Protein AF-A0A5N6RY07-F1 (afdb_monomer_lite)

InterPro domains:
  IPR053842 Mobilization protein NikA-like [PF21983] (2-53)

Foldseek 3Di:
DDDDDDDPVRVVVLCVVCVVVVHDSVVVVVVVVVVPPPPPCVVVVVVQVVQQVVCVVVVHDRPPPPCNCVVPPPDPPLSVVQVVCVVVVHHRDDD

Sequence (95 aa):
MFRVRFSDEEWTTLQEQANAAGMTMSALIRDHLGRVSIRNRKDERQRLIRLNRINTRYGLANPTDPDRARTVSSPGHELKRIAEALRQGQEPPET

Radius of gyration: 26.15 Å; chains: 1; bounding box: 48×26×71 Å

Organism: NCBI:txid2172043

Secondary structure (DSSP, 8-state):
-------HHHHHHHHHHHHHTTS-HHHHHHHHHHH------HHHHHHHHHHHHHHHHTTPPPTT-TTHHHHS-PPPHHHHHHHHHHHTTPPPPP-

pLDDT: mean 74.13, std 10.6, range [49.84, 89.31]

Structure (mmCIF, N/CA/C/O backbone):
data_AF-A0A5N6RY07-F1
#
_entry.id   AF-A0A5N6RY07-F1
#
loop_
_atom_site.group_PDB
_atom_site.id
_atom_site.type_symbol
_atom_site.label_atom_id
_atom_site.label_alt_id
_atom_site.label_comp_id
_atom_site.label_asym_id
_atom_site.label_entity_id
_atom_site.label_seq_id
_atom_site.pdbx_PDB_ins_code
_atom_site.Cartn_x
_atom_site.Cartn_y
_atom_site.Cartn_z
_atom_site.occupancy
_atom_site.B_iso_or_equiv
_atom_site.auth_seq_id
_atom_site.auth_comp_id
_atom_site.auth_asym_id
_atom_site.auth_atom_id
_atom_site.pdbx_PDB_model_num
ATOM 1 N N . MET A 1 1 ? -4.491 -13.424 23.899 1.00 55.25 1 MET A N 1
ATOM 2 C CA . MET A 1 1 ? -5.063 -12.183 24.467 1.00 55.25 1 MET A CA 1
ATOM 3 C C . MET A 1 1 ? -4.237 -11.010 23.949 1.00 55.25 1 MET A C 1
ATOM 5 O O . MET A 1 1 ? -3.060 -10.947 24.271 1.00 55.25 1 MET A O 1
ATOM 9 N N . PHE A 1 2 ? -4.790 -10.164 23.075 1.00 66.06 2 PHE A N 1
ATOM 10 C CA . PHE A 1 2 ? -4.080 -9.012 22.499 1.00 66.06 2 PHE A CA 1
ATOM 11 C C . PHE A 1 2 ? -4.354 -7.783 23.377 1.00 66.06 2 PHE A C 1
ATOM 13 O O . PHE A 1 2 ? -5.516 -7.489 23.653 1.00 66.06 2 PHE A O 1
ATOM 20 N N . ARG A 1 3 ? -3.310 -7.114 23.878 1.00 74.38 3 ARG A N 1
ATOM 21 C CA . ARG A 1 3 ? -3.426 -5.893 24.693 1.00 74.38 3 ARG A CA 1
ATOM 22 C C . ARG A 1 3 ? -2.975 -4.708 23.850 1.00 74.38 3 ARG A C 1
ATOM 24 O O . ARG A 1 3 ? -1.838 -4.697 23.393 1.00 74.38 3 ARG A O 1
ATOM 31 N N . VAL A 1 4 ? -3.858 -3.733 23.670 1.00 76.00 4 VAL A N 1
ATOM 32 C CA . VAL A 1 4 ? -3.571 -2.483 22.958 1.00 76.00 4 VAL A CA 1
ATOM 33 C C . VAL A 1 4 ? -3.574 -1.350 23.974 1.00 76.00 4 VAL A C 1
ATOM 35 O O . VAL A 1 4 ? -4.387 -1.356 24.897 1.00 76.00 4 VAL A O 1
ATOM 38 N N . ARG A 1 5 ? -2.627 -0.424 23.836 1.00 80.38 5 ARG A N 1
ATOM 39 C CA . ARG A 1 5 ? -2.587 0.821 24.603 1.00 80.38 5 ARG A CA 1
ATOM 40 C C . ARG A 1 5 ? -3.077 1.933 23.688 1.00 80.38 5 ARG A C 1
ATOM 42 O O . ARG A 1 5 ? -2.589 2.024 22.568 1.00 80.38 5 ARG A O 1
ATOM 49 N N . PHE A 1 6 ? -4.014 2.724 24.182 1.00 76.19 6 PHE A N 1
ATOM 50 C CA . PHE A 1 6 ? -4.549 3.901 23.509 1.00 76.19 6 PHE A CA 1
ATOM 51 C C . PHE A 1 6 ? -4.228 5.122 24.365 1.00 76.19 6 PHE A C 1
ATOM 53 O O . PHE A 1 6 ? -4.118 4.987 25.589 1.00 76.19 6 PHE A O 1
ATOM 60 N N . SER A 1 7 ? -4.064 6.285 23.739 1.00 86.38 7 SER A N 1
ATOM 61 C CA . SER A 1 7 ? -4.169 7.549 24.470 1.00 86.38 7 SER A CA 1
ATOM 62 C C . SER A 1 7 ? -5.629 7.806 24.871 1.00 86.38 7 SER A C 1
ATOM 64 O O . SER A 1 7 ? -6.550 7.208 24.307 1.00 86.38 7 SER A O 1
ATOM 66 N N . ASP A 1 8 ? -5.856 8.700 25.833 1.00 83.88 8 ASP A N 1
ATOM 67 C CA . ASP A 1 8 ? -7.216 9.038 26.271 1.00 83.88 8 ASP A CA 1
ATOM 68 C C . ASP A 1 8 ? -8.051 9.659 25.129 1.00 83.88 8 ASP A C 1
ATOM 70 O O . ASP A 1 8 ? -9.247 9.398 25.025 1.00 83.88 8 ASP A O 1
ATOM 74 N N . GLU A 1 9 ? -7.415 10.406 24.220 1.00 84.44 9 GLU A N 1
ATOM 75 C CA . GLU A 1 9 ? -8.051 11.011 23.037 1.00 84.44 9 GLU A CA 1
ATOM 76 C C . GLU A 1 9 ? -8.417 9.978 21.956 1.00 84.44 9 GLU A C 1
ATOM 78 O O . GLU A 1 9 ? -9.481 10.038 21.334 1.00 84.44 9 GLU A O 1
ATOM 83 N N . GLU A 1 10 ? -7.547 8.993 21.725 1.00 79.94 10 GLU A N 1
ATOM 84 C CA . GLU A 1 10 ? -7.843 7.884 20.813 1.00 79.94 10 GLU A CA 1
ATOM 85 C C . GLU A 1 10 ? -8.973 7.015 21.371 1.00 79.94 10 GLU A C 1
ATOM 87 O O . GLU A 1 10 ? -9.835 6.545 20.625 1.00 79.94 10 GLU A O 1
ATOM 92 N N . TRP A 1 11 ? -8.998 6.833 22.693 1.00 83.19 11 TRP A N 1
ATOM 93 C CA . TRP A 1 11 ? -10.032 6.071 23.377 1.00 83.19 11 TRP A CA 1
ATOM 94 C C . TRP A 1 11 ? -11.419 6.703 23.226 1.00 83.19 11 TRP A C 1
ATOM 96 O O . TRP A 1 11 ? -12.371 5.994 22.889 1.00 83.19 11 TRP A O 1
ATOM 106 N N . THR A 1 12 ? -11.550 8.019 23.425 1.00 86.75 12 THR A N 1
ATOM 107 C CA . THR A 1 12 ? -12.836 8.721 23.266 1.00 86.75 12 THR A CA 1
ATOM 108 C C . THR A 1 12 ? -13.330 8.661 21.825 1.00 86.75 12 THR A C 1
ATOM 110 O O . THR A 1 12 ? -14.479 8.289 21.587 1.00 86.75 12 THR A O 1
ATOM 113 N N . THR A 1 13 ? -12.443 8.906 20.861 1.00 85.69 13 THR A N 1
ATOM 114 C CA . THR A 1 13 ? -12.774 8.874 19.429 1.00 85.69 13 THR A CA 1
ATOM 115 C C . THR A 1 13 ? -13.270 7.490 18.995 1.00 85.69 13 THR A C 1
ATOM 117 O O . THR A 1 13 ? -14.281 7.360 18.302 1.00 85.69 13 THR A O 1
ATOM 120 N N . LEU A 1 14 ? -12.595 6.422 19.433 1.00 83.19 14 LEU A N 1
ATOM 121 C CA . LEU A 1 14 ? -13.007 5.050 19.130 1.00 83.19 14 LEU A CA 1
ATOM 122 C C . LEU A 1 14 ? -14.318 4.671 19.836 1.00 83.19 14 LEU A C 1
ATOM 124 O O . LEU A 1 14 ? -15.112 3.905 19.286 1.00 83.19 14 LEU A O 1
ATOM 128 N N . GLN A 1 15 ? -14.576 5.218 21.028 1.00 85.94 15 GLN A N 1
ATOM 129 C CA . GLN A 1 15 ? -15.804 4.958 21.783 1.00 85.94 15 GLN A CA 1
ATOM 130 C C . GLN A 1 15 ? -17.014 5.583 21.096 1.00 85.94 15 GLN A C 1
ATOM 132 O O . GLN A 1 15 ? -18.057 4.939 20.987 1.00 85.94 15 GLN A O 1
ATOM 137 N N . GLU A 1 16 ? -16.869 6.803 20.588 1.00 89.31 16 GLU A N 1
ATOM 138 C CA . GLU A 1 16 ? -17.895 7.469 19.789 1.00 89.31 16 GLU A CA 1
ATOM 139 C C . GLU A 1 16 ? -18.192 6.696 18.502 1.00 89.31 16 GLU A C 1
ATOM 141 O O . GLU A 1 16 ? -19.356 6.440 18.194 1.00 89.31 16 GLU A O 1
ATOM 146 N N . GLN A 1 17 ? -17.156 6.236 17.795 1.00 86.19 17 GLN A N 1
ATOM 147 C CA . GLN A 1 17 ? -17.312 5.416 16.589 1.00 86.19 17 GLN A CA 1
ATOM 148 C C . GLN A 1 17 ? -17.998 4.073 16.875 1.00 86.19 17 GLN A C 1
ATOM 150 O O . GLN A 1 17 ? -18.850 3.634 16.100 1.00 86.19 17 GLN A O 1
ATOM 155 N N . ALA A 1 18 ? -17.664 3.428 17.995 1.00 86.88 18 ALA A N 1
ATOM 156 C CA . ALA A 1 18 ? -18.289 2.177 18.413 1.00 86.88 18 ALA A CA 1
ATOM 157 C C . ALA A 1 18 ? -19.776 2.379 18.746 1.00 86.88 18 ALA A C 1
ATOM 159 O O . ALA A 1 18 ? -20.622 1.612 18.281 1.00 86.88 18 ALA A O 1
ATOM 160 N N . ASN A 1 19 ? -20.098 3.454 19.472 1.00 87.25 19 ASN A N 1
ATOM 161 C CA . ASN A 1 19 ? -21.471 3.822 19.812 1.00 87.25 19 ASN A CA 1
ATOM 162 C C . ASN A 1 19 ? -22.292 4.167 18.560 1.00 87.25 19 ASN A C 1
ATOM 164 O O . ASN A 1 19 ? -23.416 3.690 18.423 1.00 87.25 19 ASN A O 1
ATOM 168 N N . ALA A 1 20 ? -21.721 4.928 17.621 1.00 87.50 20 ALA A N 1
ATOM 169 C CA . ALA A 1 20 ? -22.362 5.269 16.351 1.00 87.50 20 ALA A CA 1
ATOM 170 C C . ALA A 1 20 ? -22.646 4.031 15.483 1.00 87.50 20 ALA A C 1
ATOM 172 O O . ALA A 1 20 ? -23.661 3.974 14.792 1.00 87.50 20 ALA A O 1
ATOM 173 N N . ALA A 1 21 ? -21.775 3.021 15.544 1.00 83.38 21 ALA A N 1
ATOM 174 C CA . ALA A 1 21 ? -21.959 1.746 14.856 1.00 83.38 21 ALA A CA 1
ATOM 175 C C . ALA A 1 21 ? -22.868 0.754 15.613 1.00 83.38 21 ALA A C 1
ATOM 177 O O . ALA A 1 21 ? -23.158 -0.319 15.086 1.00 83.38 21 ALA A O 1
ATOM 178 N N . GLY A 1 22 ? -23.300 1.067 16.844 1.00 89.19 22 GLY A N 1
ATOM 179 C CA . GLY A 1 22 ? -24.073 0.154 17.697 1.00 89.19 22 GLY A CA 1
ATOM 180 C C . GLY A 1 22 ? -23.297 -1.102 18.117 1.00 89.19 22 GLY A C 1
ATOM 181 O O . GLY A 1 22 ? -23.891 -2.139 18.409 1.00 89.19 22 GLY A O 1
ATOM 182 N N . MET A 1 23 ? -21.964 -1.037 18.111 1.00 87.19 23 MET A N 1
ATOM 183 C CA . MET A 1 23 ? -21.078 -2.167 18.378 1.00 87.19 23 MET A CA 1
ATOM 184 C C . MET A 1 23 ? -20.260 -1.942 19.646 1.00 87.19 23 MET A C 1
ATOM 186 O O . MET A 1 23 ? -19.989 -0.819 20.057 1.00 87.19 23 MET A O 1
ATOM 190 N N . THR A 1 24 ? -19.788 -3.029 20.262 1.00 87.06 24 THR A N 1
ATOM 191 C CA . THR A 1 24 ? -18.797 -2.897 21.339 1.00 87.06 24 THR A CA 1
ATOM 192 C C . THR A 1 24 ? -17.449 -2.464 20.767 1.00 87.06 24 THR A C 1
ATOM 194 O O . THR A 1 24 ? -17.062 -2.898 19.680 1.00 87.06 24 THR A O 1
ATOM 197 N N . MET A 1 25 ? -16.680 -1.696 21.540 1.00 80.00 25 MET A N 1
ATOM 198 C CA . MET A 1 25 ? -15.315 -1.276 21.192 1.00 80.00 25 MET A CA 1
ATOM 199 C C . MET A 1 25 ? -14.449 -2.445 20.686 1.00 80.00 25 MET A C 1
ATOM 201 O O . MET A 1 25 ? -13.767 -2.364 19.667 1.00 80.00 25 MET A O 1
ATOM 205 N N . SER A 1 26 ? -14.520 -3.587 21.377 1.00 79.81 26 SER A N 1
ATOM 206 C CA . SER A 1 26 ? -13.759 -4.784 21.010 1.00 79.81 26 SER A CA 1
ATOM 207 C C . SER A 1 26 ? -14.205 -5.404 19.680 1.00 79.81 26 SER A C 1
ATOM 209 O O . SER A 1 26 ? -13.388 -6.003 18.982 1.00 79.81 26 SER A O 1
ATOM 211 N N . ALA A 1 27 ? -15.488 -5.277 19.330 1.00 80.69 27 ALA A N 1
ATOM 212 C CA . ALA A 1 27 ? -16.025 -5.736 18.056 1.00 80.69 27 ALA A CA 1
ATOM 213 C C . ALA A 1 27 ? -15.602 -4.805 16.915 1.00 80.69 27 ALA A C 1
ATOM 215 O O . ALA A 1 27 ? -15.163 -5.311 15.888 1.00 80.69 27 ALA A O 1
ATOM 216 N N . LEU A 1 28 ? -15.619 -3.485 17.132 1.00 83.38 28 LEU A N 1
ATOM 217 C CA . LEU A 1 28 ? -15.139 -2.496 16.164 1.00 83.38 28 LEU A CA 1
ATOM 218 C C . LEU A 1 28 ? -13.652 -2.702 15.835 1.00 83.38 28 LEU A C 1
ATOM 220 O O . LEU A 1 28 ? -13.285 -2.781 14.667 1.00 83.38 28 LEU A O 1
ATOM 224 N N . ILE A 1 29 ? -12.794 -2.858 16.851 1.00 81.75 29 ILE A N 1
ATOM 225 C CA . ILE A 1 29 ? -11.352 -3.082 16.646 1.00 81.75 29 ILE A CA 1
ATOM 226 C C . ILE A 1 29 ? -11.111 -4.410 15.918 1.00 81.75 29 ILE A C 1
ATOM 228 O O . ILE A 1 29 ? -10.289 -4.469 15.008 1.00 81.75 29 ILE A O 1
ATOM 232 N N . ARG A 1 30 ? -11.834 -5.481 16.270 1.00 78.75 30 ARG A N 1
ATOM 233 C CA . ARG A 1 30 ? -11.710 -6.767 15.565 1.00 78.75 30 ARG A CA 1
ATOM 234 C C . ARG A 1 30 ? -12.188 -6.694 14.115 1.00 78.75 30 ARG A C 1
ATOM 236 O O . ARG A 1 30 ? -11.504 -7.236 13.253 1.00 78.75 30 ARG A O 1
ATOM 243 N N . ASP A 1 31 ? -13.314 -6.037 13.846 1.00 78.56 31 ASP A N 1
ATOM 244 C CA . ASP A 1 31 ? -13.826 -5.824 12.486 1.00 78.56 31 ASP A CA 1
ATOM 245 C C . ASP A 1 31 ? -12.843 -4.982 11.660 1.00 78.56 31 ASP A C 1
ATOM 247 O O . ASP A 1 31 ? -12.472 -5.372 10.554 1.00 78.56 31 ASP A O 1
ATOM 251 N N . HIS A 1 32 ? -12.317 -3.896 12.233 1.00 75.38 32 HIS A N 1
ATOM 252 C CA . HIS A 1 32 ? -11.311 -3.068 11.579 1.00 75.38 32 HIS A CA 1
ATOM 253 C C . HIS A 1 32 ? -10.021 -3.851 11.300 1.00 75.38 32 HIS A C 1
ATOM 255 O O . HIS A 1 32 ? -9.530 -3.834 10.175 1.00 75.38 32 HIS A O 1
ATOM 261 N N . LEU A 1 33 ? -9.505 -4.613 12.271 1.00 71.12 33 LEU A N 1
ATOM 262 C CA . LEU A 1 33 ? -8.339 -5.486 12.080 1.00 71.12 33 LEU A CA 1
ATOM 263 C C . LEU A 1 33 ? -8.587 -6.570 11.023 1.00 71.12 33 LEU A C 1
ATOM 265 O O . LEU A 1 33 ? -7.674 -6.899 10.272 1.00 71.12 33 LEU A O 1
ATOM 269 N N . GLY A 1 34 ? -9.809 -7.100 10.934 1.00 67.12 34 GLY A N 1
ATOM 270 C CA . GLY A 1 34 ? -10.214 -8.034 9.882 1.00 67.12 34 GLY A CA 1
ATOM 271 C C . GLY A 1 34 ? -10.265 -7.386 8.495 1.00 67.12 34 GLY A C 1
ATOM 272 O O . GLY A 1 34 ? -9.925 -8.030 7.503 1.00 67.12 34 GLY A O 1
ATOM 273 N N . ARG A 1 35 ? -10.635 -6.101 8.415 1.00 63.97 35 ARG A N 1
ATOM 274 C CA . ARG A 1 35 ? -10.628 -5.312 7.170 1.00 63.97 35 ARG A CA 1
ATOM 275 C C . ARG A 1 35 ? -9.243 -4.826 6.764 1.00 63.97 35 ARG A C 1
ATOM 277 O O . ARG A 1 35 ? -9.007 -4.637 5.569 1.00 63.97 35 ARG A O 1
ATOM 284 N N . VAL A 1 36 ? -8.315 -4.644 7.708 1.00 58.16 36 VAL A N 1
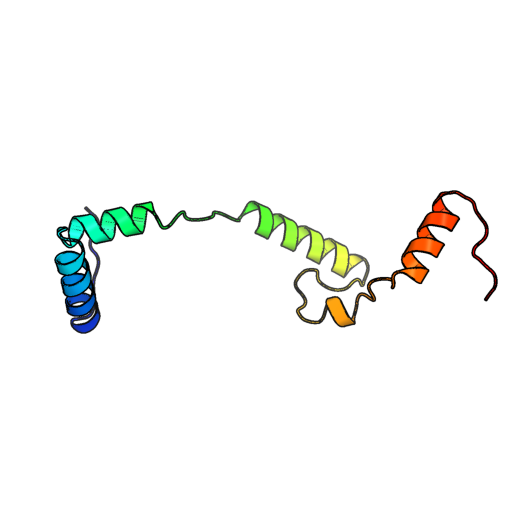ATOM 285 C CA . VAL A 1 36 ? -6.904 -4.364 7.411 1.00 58.16 36 VAL A CA 1
ATOM 286 C C . VAL A 1 36 ? -6.262 -5.643 6.869 1.00 58.16 36 VAL A C 1
ATOM 288 O O . VAL A 1 36 ? -5.514 -6.356 7.532 1.00 58.16 36 VAL A O 1
ATOM 291 N N . SER A 1 37 ? -6.554 -5.940 5.603 1.00 51.72 37 SER A N 1
ATOM 292 C CA . SER A 1 37 ? -5.821 -6.922 4.816 1.00 51.72 37 SER A CA 1
ATOM 293 C C . SER A 1 37 ? -4.361 -6.469 4.774 1.00 51.72 37 SER A C 1
ATOM 295 O O . SER A 1 37 ? -4.017 -5.536 4.036 1.00 51.72 37 SER A O 1
ATOM 297 N N . ILE A 1 38 ? -3.485 -7.142 5.524 1.00 61.28 38 ILE A N 1
ATOM 298 C CA . ILE A 1 38 ? -2.039 -6.979 5.382 1.00 61.28 38 ILE A CA 1
ATOM 299 C C . ILE A 1 38 ? -1.679 -7.462 3.974 1.00 61.28 38 ILE A C 1
ATOM 301 O O . ILE A 1 38 ? -1.467 -8.650 3.735 1.00 61.28 38 ILE A O 1
ATOM 305 N N . ARG A 1 39 ? -1.630 -6.533 3.011 1.00 54.09 39 ARG A N 1
ATOM 306 C CA . ARG A 1 39 ? -1.135 -6.808 1.660 1.00 54.09 39 ARG A CA 1
ATOM 307 C C . ARG A 1 39 ? 0.361 -7.069 1.761 1.00 54.09 39 ARG A C 1
ATOM 309 O O . ARG A 1 39 ? 1.176 -6.148 1.690 1.00 54.09 39 ARG A O 1
ATOM 316 N N . ASN A 1 40 ? 0.717 -8.332 1.956 1.00 63.00 40 ASN A N 1
ATOM 317 C CA . ASN A 1 40 ? 2.093 -8.792 1.972 1.00 63.00 40 ASN A CA 1
ATOM 318 C C . ASN A 1 40 ? 2.686 -8.680 0.558 1.00 63.00 40 ASN A C 1
ATOM 320 O O . ASN A 1 40 ? 2.623 -9.614 -0.226 1.00 63.00 40 ASN A O 1
ATOM 324 N N . ARG A 1 41 ? 3.257 -7.517 0.229 1.00 71.44 41 ARG A N 1
ATOM 325 C CA . ARG A 1 41 ? 3.920 -7.239 -1.058 1.00 71.44 41 ARG A CA 1
ATOM 326 C C . ARG A 1 41 ? 5.408 -7.614 -1.049 1.00 71.44 41 ARG A C 1
ATOM 328 O O . ARG A 1 41 ? 6.222 -6.934 -1.675 1.00 71.44 41 ARG A O 1
ATOM 335 N N . LYS A 1 42 ? 5.803 -8.655 -0.304 1.00 74.50 42 LYS A N 1
ATOM 336 C CA . LYS A 1 42 ? 7.207 -9.110 -0.253 1.00 74.50 42 LYS A CA 1
ATOM 337 C C . LYS A 1 42 ? 7.720 -9.485 -1.641 1.00 74.50 42 LYS A C 1
ATOM 339 O O . LYS A 1 42 ? 8.840 -9.134 -1.989 1.00 74.50 42 LYS A O 1
ATOM 344 N N . ASP A 1 43 ? 6.883 -10.130 -2.430 1.00 75.25 43 ASP A N 1
ATOM 345 C CA . ASP A 1 43 ? 7.136 -10.566 -3.799 1.00 75.25 43 ASP A CA 1
ATOM 346 C C . ASP A 1 43 ? 7.396 -9.363 -4.722 1.00 75.25 43 ASP A C 1
ATOM 348 O O . ASP A 1 43 ? 8.411 -9.331 -5.418 1.00 75.25 43 ASP A O 1
ATOM 352 N N . GLU A 1 44 ? 6.576 -8.309 -4.636 1.00 75.94 44 GLU A N 1
ATOM 353 C CA . GLU A 1 44 ? 6.817 -7.067 -5.386 1.00 75.94 44 GLU A CA 1
ATOM 354 C C . GLU A 1 44 ? 8.083 -6.343 -4.908 1.00 75.94 44 GLU A C 1
ATOM 356 O O . GLU A 1 44 ? 8.872 -5.854 -5.716 1.00 75.94 44 GLU A O 1
ATOM 361 N N . ARG A 1 45 ? 8.354 -6.333 -3.597 1.00 77.94 45 ARG A N 1
ATOM 362 C CA . ARG A 1 45 ? 9.602 -5.775 -3.055 1.00 77.94 45 ARG A CA 1
ATOM 363 C 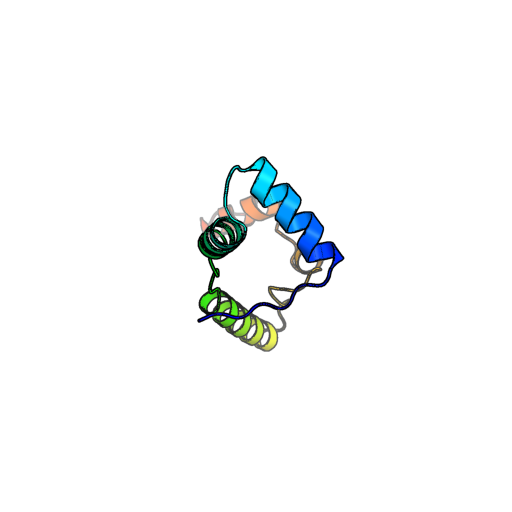C . ARG A 1 45 ? 10.829 -6.508 -3.604 1.00 77.94 45 ARG A C 1
ATOM 365 O O . ARG A 1 45 ? 11.794 -5.862 -4.005 1.00 77.94 45 ARG A O 1
ATOM 372 N N . GLN A 1 46 ? 10.792 -7.839 -3.658 1.00 77.88 46 GLN A N 1
ATOM 373 C CA . GLN A 1 46 ? 11.862 -8.654 -4.244 1.00 77.88 46 GLN A CA 1
ATOM 374 C C . GLN A 1 46 ? 12.026 -8.383 -5.744 1.00 77.88 46 GLN A C 1
ATOM 376 O O . GLN A 1 46 ? 13.150 -8.262 -6.240 1.00 77.88 46 GLN A O 1
ATOM 381 N N . ARG A 1 47 ? 10.914 -8.222 -6.468 1.00 82.38 47 ARG A N 1
ATOM 382 C CA . ARG A 1 47 ? 10.916 -7.862 -7.888 1.00 82.38 47 ARG A CA 1
A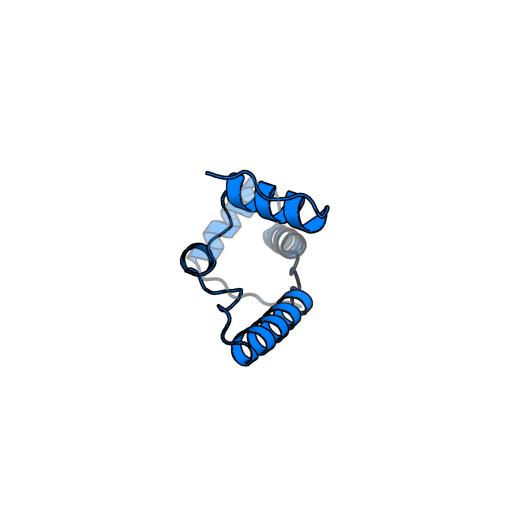TOM 383 C C . ARG A 1 47 ? 11.585 -6.508 -8.137 1.00 82.38 47 ARG A C 1
ATOM 385 O O . ARG A 1 47 ? 12.437 -6.416 -9.021 1.00 82.38 47 ARG A O 1
ATOM 392 N N . LEU A 1 48 ? 11.262 -5.487 -7.344 1.00 82.75 48 LEU A N 1
ATOM 393 C CA . LEU A 1 48 ? 11.863 -4.154 -7.457 1.00 82.75 48 LEU A CA 1
ATOM 394 C C . LEU A 1 48 ? 13.366 -4.168 -7.168 1.00 82.75 48 LEU A C 1
ATOM 396 O O . LEU A 1 48 ? 14.129 -3.573 -7.925 1.00 82.75 48 LEU A O 1
ATOM 400 N N . ILE A 1 49 ? 13.805 -4.898 -6.138 1.00 83.06 49 ILE A N 1
ATOM 401 C CA . ILE A 1 49 ? 15.235 -5.064 -5.826 1.00 83.06 49 ILE A CA 1
ATOM 402 C C . ILE A 1 49 ? 15.973 -5.700 -7.011 1.00 83.06 49 ILE A C 1
ATOM 404 O O . ILE A 1 49 ? 17.037 -5.226 -7.412 1.00 83.06 49 ILE A O 1
ATOM 408 N N . ARG A 1 50 ? 15.399 -6.753 -7.610 1.00 84.56 50 ARG A N 1
ATOM 409 C CA . ARG A 1 50 ? 15.987 -7.416 -8.782 1.00 84.56 50 ARG A CA 1
ATOM 410 C C . ARG A 1 50 ? 16.090 -6.469 -9.979 1.00 84.56 50 ARG A C 1
ATOM 412 O O . ARG A 1 50 ? 17.143 -6.412 -10.607 1.00 84.56 50 ARG A O 1
ATOM 419 N N . LEU A 1 51 ? 15.022 -5.735 -10.287 1.00 83.56 51 LEU A N 1
ATOM 420 C CA . LEU A 1 51 ? 14.999 -4.785 -11.402 1.00 83.56 51 LEU A CA 1
ATOM 421 C C . LEU A 1 51 ? 15.979 -3.631 -11.194 1.00 83.56 51 LEU A C 1
ATOM 423 O O . LEU A 1 51 ? 16.678 -3.256 -12.127 1.00 83.56 51 LEU A O 1
ATOM 427 N N . ASN A 1 52 ? 16.078 -3.110 -9.973 1.00 81.94 52 ASN A N 1
ATOM 428 C CA . ASN A 1 52 ? 17.042 -2.073 -9.631 1.00 81.94 52 ASN A CA 1
ATOM 429 C C . ASN A 1 52 ? 18.479 -2.562 -9.872 1.00 81.94 52 ASN A C 1
ATOM 431 O O . ASN A 1 52 ? 19.224 -1.920 -10.603 1.00 81.94 52 ASN A O 1
ATOM 435 N N . ARG A 1 53 ? 18.821 -3.763 -9.387 1.00 82.88 53 ARG A N 1
ATOM 436 C CA . ARG A 1 53 ? 20.140 -4.372 -9.612 1.00 82.88 53 ARG A CA 1
ATOM 437 C C . ARG A 1 53 ? 20.475 -4.533 -11.098 1.00 82.88 53 ARG A C 1
ATOM 439 O O . ARG A 1 53 ? 21.614 -4.294 -11.495 1.00 82.88 53 ARG A O 1
ATOM 446 N N . ILE A 1 54 ? 19.507 -4.963 -11.910 1.00 84.31 54 ILE A N 1
ATOM 447 C CA . ILE A 1 54 ? 19.674 -5.069 -13.366 1.00 84.31 54 ILE A CA 1
ATOM 448 C C . ILE A 1 54 ? 19.924 -3.681 -13.955 1.00 84.31 54 ILE A C 1
ATOM 450 O O . ILE A 1 54 ? 20.913 -3.490 -14.655 1.00 84.31 54 ILE A O 1
ATOM 454 N N . ASN A 1 55 ? 19.087 -2.702 -13.626 1.00 79.50 55 ASN A N 1
ATOM 455 C CA . ASN A 1 55 ? 19.195 -1.360 -14.180 1.00 79.50 55 ASN A CA 1
ATOM 456 C C . ASN A 1 55 ? 20.528 -0.694 -13.816 1.00 79.50 55 ASN A C 1
ATOM 458 O O . ASN A 1 55 ? 21.184 -0.168 -14.708 1.00 79.50 55 ASN A O 1
ATOM 462 N N . THR A 1 56 ? 21.001 -0.819 -12.571 1.00 78.25 56 THR A N 1
ATOM 463 C CA . THR A 1 56 ? 22.330 -0.332 -12.165 1.00 78.25 56 THR A CA 1
ATOM 464 C C . THR A 1 56 ? 23.448 -0.962 -12.991 1.00 78.25 56 THR A C 1
ATOM 466 O O . THR A 1 56 ? 24.354 -0.258 -13.424 1.00 78.25 56 THR A O 1
ATOM 469 N N . ARG A 1 57 ? 23.380 -2.273 -13.263 1.00 82.31 57 ARG A N 1
ATOM 470 C CA . ARG A 1 57 ? 24.389 -2.966 -14.082 1.00 82.31 57 ARG A CA 1
ATOM 471 C C . ARG A 1 57 ? 24.460 -2.421 -15.512 1.00 82.31 57 ARG A C 1
ATOM 473 O O . ARG A 1 57 ? 25.538 -2.423 -16.094 1.00 82.31 57 ARG A O 1
ATOM 480 N N . TYR A 1 58 ? 23.333 -1.982 -16.066 1.00 80.44 58 TYR A N 1
ATOM 481 C CA . TYR A 1 58 ? 23.229 -1.471 -17.435 1.00 80.44 58 TYR A CA 1
ATOM 482 C C . TYR A 1 58 ? 23.178 0.067 -17.517 1.00 80.44 58 TYR A C 1
ATOM 484 O O . TYR A 1 58 ? 22.904 0.599 -18.587 1.00 80.44 58 TYR A O 1
ATOM 492 N N . GLY A 1 59 ? 23.422 0.790 -16.414 1.00 76.50 59 GLY A N 1
ATOM 493 C CA . GLY A 1 59 ? 23.375 2.261 -16.385 1.00 76.50 59 GLY A CA 1
ATOM 494 C C . GLY A 1 59 ? 21.982 2.862 -16.628 1.00 76.50 59 GLY A C 1
ATOM 495 O O . GLY A 1 59 ? 21.868 4.015 -17.032 1.00 76.50 59 GLY A O 1
ATOM 496 N N . LEU A 1 60 ? 20.918 2.084 -16.416 1.00 74.00 60 LEU A N 1
ATOM 497 C CA . LEU A 1 60 ? 19.529 2.481 -16.648 1.00 74.00 60 LEU A CA 1
ATOM 498 C C . LEU A 1 60 ? 18.899 3.084 -15.384 1.00 74.00 60 LEU A C 1
ATOM 500 O O . LEU A 1 60 ? 19.270 2.748 -14.258 1.00 74.00 60 LEU A O 1
ATOM 504 N N . ALA A 1 61 ? 17.887 3.935 -15.573 1.00 72.12 61 ALA A N 1
ATOM 505 C CA . ALA A 1 61 ? 17.177 4.596 -14.479 1.00 72.12 61 ALA A CA 1
ATOM 506 C C . ALA A 1 61 ? 16.516 3.596 -13.510 1.00 72.12 61 ALA A C 1
ATOM 508 O O . ALA A 1 61 ? 15.966 2.563 -13.912 1.00 72.12 61 ALA A O 1
ATOM 509 N N . ASN A 1 62 ? 16.539 3.916 -12.216 1.00 70.50 62 ASN A N 1
ATOM 510 C CA . ASN A 1 62 ? 15.940 3.092 -11.170 1.00 70.50 62 ASN A CA 1
ATOM 511 C C . ASN A 1 62 ? 14.406 2.995 -11.376 1.00 70.50 62 ASN A C 1
ATOM 513 O O . ASN A 1 62 ? 13.753 4.018 -11.585 1.00 70.50 62 ASN A O 1
ATOM 517 N N . PRO A 1 63 ? 13.789 1.794 -11.312 1.00 66.38 63 PRO A N 1
ATOM 518 C CA . PRO A 1 63 ? 12.349 1.640 -11.522 1.00 66.38 63 PRO A CA 1
ATOM 519 C C . PRO A 1 63 ? 11.470 2.441 -10.556 1.00 66.38 63 PRO A C 1
ATOM 521 O O . PRO A 1 63 ? 10.334 2.747 -10.917 1.00 66.38 63 PRO A O 1
ATOM 524 N N . THR A 1 64 ? 11.980 2.734 -9.355 1.00 68.19 64 THR A N 1
ATOM 525 C CA . THR A 1 64 ? 11.294 3.495 -8.298 1.00 68.19 64 THR A CA 1
ATOM 526 C C . THR A 1 64 ? 11.745 4.954 -8.215 1.00 68.19 64 THR A C 1
ATOM 528 O O . THR A 1 64 ? 11.438 5.618 -7.231 1.00 68.19 64 THR A O 1
ATOM 531 N N . ASP A 1 65 ? 12.507 5.443 -9.193 1.00 67.69 65 ASP A N 1
ATOM 532 C CA . ASP A 1 65 ? 12.906 6.848 -9.259 1.00 67.69 65 ASP A CA 1
ATOM 533 C C . ASP A 1 65 ? 11.670 7.731 -9.538 1.00 67.69 65 ASP A C 1
ATOM 535 O O . ASP A 1 65 ? 10.980 7.494 -10.537 1.00 67.69 65 ASP A O 1
ATOM 539 N N . PRO A 1 66 ? 11.339 8.713 -8.675 1.00 65.56 66 PRO A N 1
ATOM 540 C CA . PRO A 1 66 ? 10.214 9.619 -8.907 1.00 65.56 66 PRO A CA 1
ATOM 541 C C . PRO A 1 66 ? 10.372 10.447 -10.192 1.00 65.56 66 PRO A C 1
ATOM 543 O O . PRO A 1 66 ? 9.368 10.783 -10.818 1.00 65.56 66 PRO A O 1
ATOM 546 N N . ASP A 1 67 ? 11.604 10.701 -10.642 1.00 63.69 67 ASP A N 1
ATOM 547 C CA . ASP A 1 67 ? 11.896 11.394 -11.898 1.00 63.69 67 ASP A CA 1
ATOM 548 C C . ASP A 1 67 ? 12.051 10.428 -13.087 1.00 63.69 67 ASP A C 1
ATOM 550 O O . ASP A 1 67 ? 12.322 10.857 -14.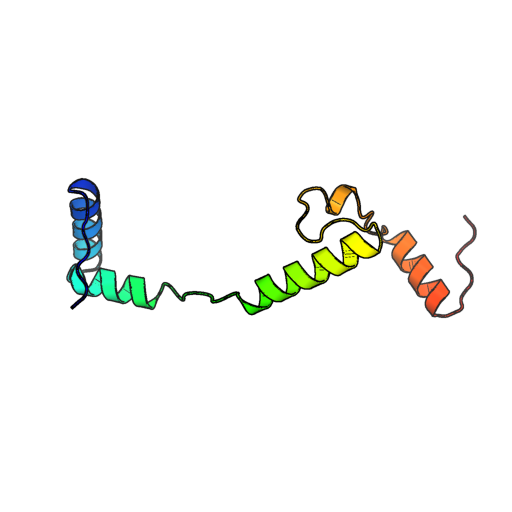209 1.00 63.69 67 ASP A O 1
ATOM 554 N N . ARG A 1 68 ? 11.789 9.122 -12.913 1.00 61.69 68 ARG A N 1
ATOM 555 C CA . ARG A 1 68 ? 11.858 8.123 -13.997 1.00 61.69 68 ARG A CA 1
ATOM 556 C C . ARG A 1 68 ? 11.057 8.530 -15.231 1.00 61.69 68 ARG A C 1
ATOM 558 O O . ARG A 1 68 ? 11.496 8.257 -16.341 1.00 61.69 68 ARG A O 1
ATOM 565 N N . ALA A 1 69 ? 9.897 9.164 -15.057 1.00 58.66 69 ALA A N 1
ATOM 566 C CA . ALA A 1 69 ? 9.070 9.634 -16.171 1.00 58.66 69 ALA A CA 1
ATOM 567 C C . ALA A 1 69 ? 9.730 10.765 -16.987 1.00 58.66 69 ALA A C 1
ATOM 569 O O . ALA A 1 69 ? 9.422 10.915 -18.165 1.00 58.66 69 ALA A O 1
ATOM 570 N N . ARG A 1 70 ? 10.644 11.540 -16.383 1.00 55.22 70 ARG A N 1
ATOM 571 C CA . ARG A 1 70 ? 11.460 12.556 -17.068 1.00 55.22 70 ARG A CA 1
ATOM 572 C C . ARG A 1 70 ? 12.689 11.947 -17.739 1.00 55.22 70 ARG A C 1
ATOM 574 O O . ARG A 1 70 ? 13.049 12.370 -18.830 1.00 55.22 70 ARG A O 1
ATOM 581 N N . THR A 1 71 ? 13.318 10.957 -17.103 1.00 49.84 71 THR A N 1
ATOM 582 C CA . THR A 1 71 ? 14.567 10.333 -17.580 1.00 49.84 71 THR A CA 1
ATOM 583 C C . THR A 1 71 ? 14.326 9.270 -18.652 1.00 49.84 71 THR A C 1
ATOM 585 O O . THR A 1 71 ? 15.117 9.105 -19.576 1.00 49.84 71 THR A O 1
ATOM 588 N N . VAL A 1 72 ? 13.221 8.532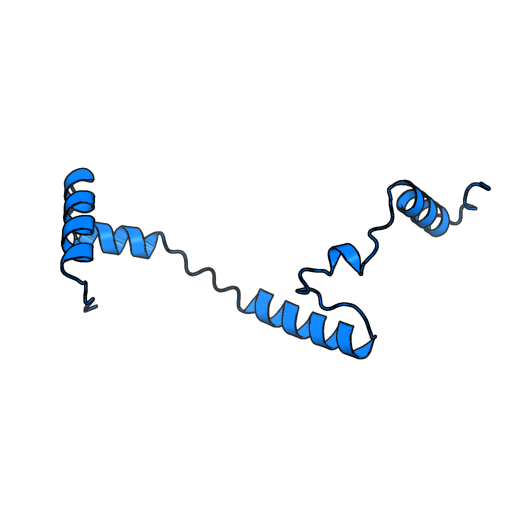 -18.547 1.00 52.84 72 VAL A N 1
ATOM 589 C CA . VAL A 1 72 ? 12.790 7.555 -19.544 1.00 52.84 72 VAL A CA 1
ATOM 590 C C . VAL A 1 72 ? 11.778 8.260 -20.434 1.00 52.84 72 VAL A C 1
ATOM 592 O O . VAL A 1 72 ? 10.586 8.268 -20.130 1.00 52.84 72 VAL A O 1
ATOM 595 N N . SER A 1 73 ? 12.260 8.876 -21.517 1.00 53.69 73 SER A N 1
ATOM 596 C CA . SER A 1 73 ? 11.391 9.399 -22.573 1.00 53.69 73 SER A CA 1
ATOM 597 C C . SER A 1 73 ? 10.449 8.278 -23.007 1.00 53.69 73 SER A C 1
ATOM 599 O O . SER A 1 73 ? 10.873 7.293 -23.614 1.00 53.69 73 SER A O 1
ATOM 601 N N . SER A 1 74 ? 9.178 8.371 -22.613 1.00 54.75 74 SER A N 1
ATOM 602 C CA . SER A 1 74 ? 8.153 7.497 -23.168 1.00 54.75 74 SER A CA 1
ATOM 603 C C . SER A 1 74 ? 8.019 7.908 -24.626 1.00 54.75 74 SER A C 1
ATOM 605 O O . SER A 1 74 ? 7.684 9.070 -24.869 1.00 54.75 74 SER A O 1
ATOM 607 N N . PRO A 1 75 ? 8.311 7.019 -25.593 1.00 56.09 75 PRO A N 1
ATOM 608 C CA . PRO A 1 75 ? 8.221 7.384 -26.993 1.00 56.09 75 PRO A CA 1
ATOM 609 C C . PRO A 1 75 ? 6.813 7.913 -27.249 1.00 56.09 75 PRO A C 1
ATOM 611 O O . PRO A 1 75 ? 5.829 7.232 -26.939 1.00 56.09 75 PRO A O 1
ATOM 614 N N . GLY A 1 76 ? 6.721 9.142 -27.761 1.00 64.00 76 GLY A N 1
ATOM 615 C CA . GLY A 1 76 ? 5.449 9.724 -28.166 1.00 64.00 76 GLY A CA 1
ATOM 616 C C . GLY A 1 76 ? 4.718 8.804 -29.145 1.00 64.00 76 GLY A C 1
ATOM 617 O O . GLY A 1 76 ? 5.293 7.870 -29.709 1.00 64.00 76 GLY A O 1
ATOM 618 N N . HIS A 1 77 ? 3.431 9.062 -29.359 1.00 63.38 77 HIS A N 1
ATOM 619 C CA . HIS A 1 77 ? 2.587 8.225 -30.213 1.00 63.38 77 HIS A CA 1
ATOM 620 C C . HIS A 1 77 ? 3.192 7.979 -31.616 1.00 63.38 77 HIS A C 1
ATOM 622 O O . HIS A 1 77 ? 3.090 6.871 -32.137 1.00 63.38 77 HIS A O 1
ATOM 628 N N . GLU A 1 78 ? 3.902 8.959 -32.17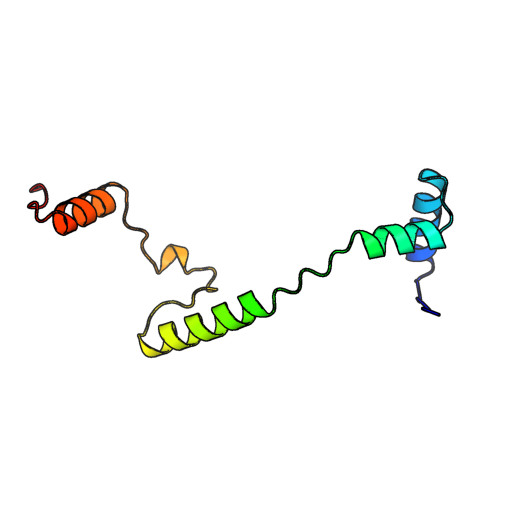9 1.00 65.44 78 GLU A N 1
ATOM 629 C CA . GLU A 1 78 ? 4.615 8.840 -33.460 1.00 65.44 78 GLU A CA 1
ATOM 630 C C . GLU A 1 78 ? 5.826 7.903 -33.391 1.00 65.44 78 GLU A C 1
ATOM 632 O O . GLU A 1 78 ? 5.930 6.971 -34.184 1.00 65.44 78 GLU A O 1
ATOM 637 N N . LEU A 1 79 ? 6.692 8.063 -32.387 1.00 69.88 79 LEU A N 1
ATOM 638 C CA . LEU A 1 79 ? 7.842 7.177 -32.174 1.00 69.88 79 LEU A CA 1
ATOM 639 C C . LEU A 1 79 ? 7.403 5.733 -31.901 1.00 69.88 79 LEU A C 1
ATOM 641 O O . LEU A 1 79 ? 8.077 4.785 -32.303 1.00 69.88 79 LEU A O 1
ATOM 645 N N . LYS A 1 80 ? 6.247 5.553 -31.252 1.00 71.75 80 LYS A N 1
ATOM 646 C CA . LYS A 1 80 ? 5.643 4.235 -31.045 1.00 71.75 80 LYS A CA 1
ATOM 647 C C . LYS A 1 80 ? 5.206 3.599 -32.368 1.00 71.75 80 LYS A C 1
ATOM 649 O O . LYS A 1 80 ? 5.493 2.421 -32.569 1.00 71.75 80 LYS A O 1
ATOM 654 N N . ARG A 1 81 ? 4.575 4.366 -33.266 1.00 76.62 81 ARG A N 1
ATOM 655 C CA . ARG A 1 81 ? 4.195 3.901 -34.613 1.00 76.62 81 ARG A CA 1
ATOM 656 C C . ARG A 1 81 ? 5.415 3.556 -35.457 1.00 76.62 81 ARG A C 1
ATOM 658 O O . ARG A 1 81 ? 5.438 2.494 -36.064 1.00 76.62 81 ARG A O 1
ATOM 665 N N . ILE A 1 82 ? 6.447 4.395 -35.428 1.00 75.81 82 ILE A N 1
ATOM 666 C CA . ILE A 1 82 ? 7.710 4.154 -36.138 1.00 75.81 82 ILE A CA 1
ATOM 667 C C . ILE A 1 82 ? 8.383 2.870 -35.630 1.00 75.81 82 ILE A C 1
ATOM 669 O O . ILE A 1 82 ? 8.759 2.009 -36.419 1.00 75.81 82 ILE A O 1
ATOM 673 N N . ALA A 1 83 ? 8.468 2.679 -34.311 1.00 77.00 83 ALA A N 1
ATOM 674 C CA . ALA A 1 83 ? 9.033 1.463 -33.723 1.00 77.00 83 ALA A CA 1
ATOM 675 C C . ALA A 1 83 ? 8.203 0.197 -34.020 1.00 77.00 83 ALA A C 1
ATOM 677 O O . ALA A 1 83 ? 8.715 -0.923 -33.969 1.00 77.00 83 ALA A O 1
ATOM 678 N N . GLU A 1 84 ? 6.903 0.340 -34.263 1.00 79.44 84 GLU A N 1
ATOM 679 C CA . GLU A 1 84 ? 6.021 -0.756 -34.663 1.00 79.44 84 GLU A CA 1
ATOM 680 C C . GLU A 1 84 ? 6.168 -1.083 -36.153 1.00 79.44 84 GLU A C 1
ATOM 682 O O . GLU A 1 84 ? 6.336 -2.253 -36.484 1.00 79.44 84 GLU A O 1
ATOM 687 N N . ALA A 1 85 ? 6.249 -0.070 -37.020 1.00 80.50 85 ALA A N 1
ATOM 688 C CA . ALA A 1 85 ? 6.560 -0.220 -38.441 1.00 80.50 85 ALA A CA 1
ATOM 689 C C . ALA A 1 85 ? 7.918 -0.913 -38.654 1.00 80.50 85 ALA A C 1
ATOM 691 O O . ALA A 1 85 ? 7.992 -1.921 -39.353 1.00 80.50 85 ALA A O 1
ATOM 692 N N . LEU A 1 86 ? 8.961 -0.477 -37.937 1.00 79.50 86 LEU A N 1
ATOM 693 C CA . LEU A 1 86 ? 10.286 -1.104 -37.981 1.00 79.50 86 LEU A CA 1
ATOM 694 C C . LEU A 1 86 ? 10.265 -2.573 -37.526 1.00 79.50 86 LEU A C 1
ATOM 696 O O . LEU A 1 86 ? 10.943 -3.411 -38.114 1.00 79.50 86 LEU A O 1
ATOM 700 N N . ARG A 1 87 ? 9.468 -2.921 -36.505 1.00 79.81 87 ARG A N 1
ATOM 701 C CA . ARG A 1 87 ? 9.301 -4.323 -36.063 1.00 79.81 87 ARG A CA 1
ATOM 702 C C . ARG A 1 87 ? 8.579 -5.192 -37.087 1.00 79.81 87 ARG A C 1
ATOM 704 O O . ARG A 1 87 ? 8.817 -6.394 -37.119 1.00 79.81 87 ARG A O 1
ATOM 711 N N . GLN A 1 88 ? 7.718 -4.589 -37.898 1.00 83.75 88 GLN A N 1
ATOM 712 C CA . GLN A 1 88 ? 7.041 -5.230 -39.025 1.00 83.75 88 GLN A CA 1
ATOM 713 C C . GLN A 1 88 ? 7.905 -5.226 -40.302 1.00 83.75 88 GLN A C 1
ATOM 715 O O . GLN A 1 88 ? 7.446 -5.685 -41.344 1.00 83.75 88 GLN A O 1
ATOM 720 N N . GLY A 1 89 ? 9.145 -4.719 -40.239 1.00 82.81 89 GLY A N 1
ATOM 721 C CA . GLY A 1 89 ? 10.053 -4.630 -41.385 1.00 82.81 89 GLY A CA 1
ATOM 722 C C . GLY A 1 89 ? 9.671 -3.559 -42.409 1.00 82.81 89 GLY A C 1
ATOM 723 O O . GLY A 1 89 ? 10.125 -3.626 -43.546 1.00 82.81 89 GLY A O 1
ATOM 724 N N . GLN A 1 90 ? 8.826 -2.597 -42.033 1.00 78.25 90 GLN A N 1
ATOM 725 C CA . GLN A 1 90 ? 8.438 -1.473 -42.883 1.00 78.25 90 GLN A CA 1
ATOM 726 C C . GLN A 1 90 ? 9.380 -0.285 -42.671 1.00 78.25 90 GLN A C 1
ATOM 728 O O . GLN A 1 90 ? 9.802 -0.010 -41.543 1.00 78.25 90 GLN A O 1
ATOM 733 N N . GLU A 1 91 ? 9.695 0.426 -43.755 1.00 71.94 91 GLU A N 1
ATOM 734 C CA . GLU A 1 91 ? 10.503 1.643 -43.686 1.00 71.94 91 GLU A CA 1
ATOM 735 C C . GLU A 1 91 ? 9.744 2.751 -42.937 1.00 71.94 91 GLU A C 1
ATOM 737 O O . GLU A 1 91 ? 8.530 2.913 -43.118 1.00 71.94 91 GLU A O 1
ATOM 742 N N . PRO A 1 92 ? 10.422 3.491 -42.044 1.00 63.56 92 PRO A N 1
ATOM 743 C CA . PRO A 1 92 ? 9.800 4.592 -41.331 1.00 63.56 92 PRO A CA 1
ATOM 744 C C . PRO A 1 92 ? 9.437 5.708 -42.324 1.00 63.56 92 PRO A C 1
ATOM 746 O O . PRO A 1 92 ? 10.200 5.949 -43.257 1.00 63.56 92 PRO A O 1
ATOM 749 N N . PRO A 1 93 ? 8.294 6.394 -42.146 1.00 63.72 93 PRO A N 1
ATOM 750 C CA . PRO A 1 93 ? 7.916 7.488 -43.032 1.00 63.72 93 PRO A CA 1
ATOM 751 C C . PRO A 1 93 ? 8.992 8.580 -42.995 1.00 63.72 93 PRO A C 1
ATOM 753 O O . PRO A 1 93 ? 9.374 9.027 -41.911 1.00 63.72 93 PRO A O 1
ATOM 756 N N . GLU A 1 94 ? 9.480 8.978 -44.172 1.00 57.19 94 GLU A N 1
ATOM 757 C CA . GLU A 1 94 ? 10.398 10.107 -44.316 1.00 57.19 94 GLU A CA 1
ATOM 758 C C . GLU A 1 94 ? 9.676 11.386 -43.873 1.00 57.19 94 GLU A C 1
ATOM 760 O O . GLU A 1 94 ? 8.611 11.726 -44.393 1.00 57.19 94 GLU A O 1
ATOM 765 N N . THR A 1 95 ? 10.220 12.040 -42.847 1.00 51.56 95 THR A N 1
ATOM 766 C CA . THR A 1 95 ? 9.820 13.387 -42.413 1.00 51.56 95 THR A CA 1
ATOM 767 C C . THR A 1 95 ? 10.274 14.442 -43.399 1.00 51.56 95 THR A C 1
ATOM 769 O O . THR A 1 95 ? 11.462 14.363 -43.790 1.00 51.56 95 THR A O 1
#